Protein AF-A0A9X3TE44-F1 (afdb_monomer_lite)

pLDDT: mean 90.13, s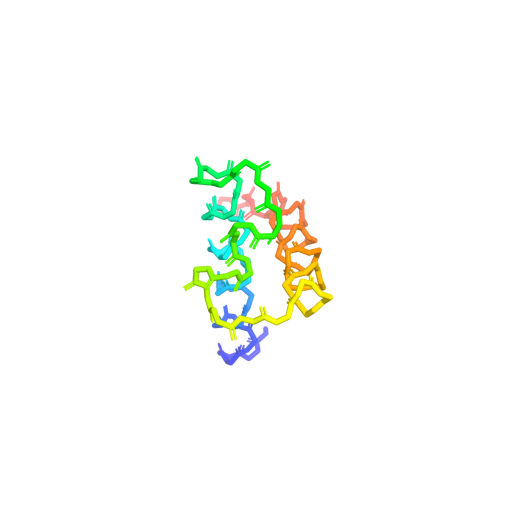td 15.86, range [38.28, 98.62]

Sequence (60 aa):
MSEMVNAITTRLNDLYIQYYNDFLSVDAFARYHGLSIEDMQKLIDLGRHVNHNSLWKEDK

Foldseek 3Di:
DDPVVVVLLVVLQVLLVCCVPPHPDLVVSCVVVVHDSVVSVVSNVSNVVSNVVVVPPPDD

Secondary structure (DSSP, 8-state):
--HHHHHHHHHHHHHHHHHHHH-S-HHHHHHHHT--HHHHHHHHHHHHHHHHHHTT----

Radius of gyration: 12.53 Å; chains: 1; bounding box: 32×16×39 Å

Structure (mmCIF, N/CA/C/O backbone):
data_AF-A0A9X3TE44-F1
#
_entry.id   AF-A0A9X3TE44-F1
#
loop_
_atom_site.group_PDB
_atom_site.id
_atom_site.type_symbol
_atom_site.label_atom_id
_atom_site.label_alt_id
_atom_site.label_comp_id
_atom_site.label_asym_id
_atom_site.label_entity_id
_atom_site.label_seq_id
_atom_site.pdbx_PDB_ins_code
_atom_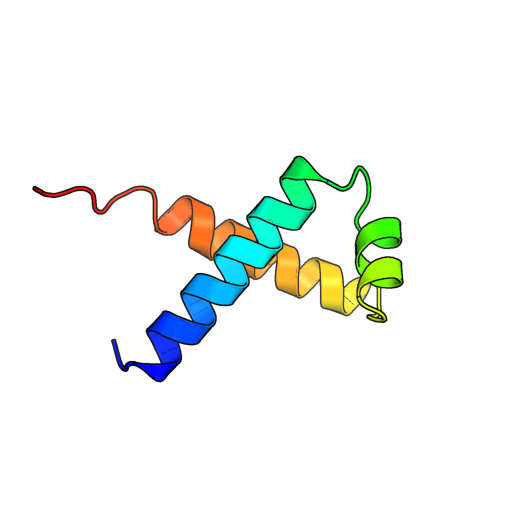site.Cartn_x
_atom_site.Cartn_y
_atom_site.Cartn_z
_atom_site.occupancy
_atom_site.B_iso_or_equiv
_atom_site.auth_seq_id
_atom_site.auth_comp_id
_atom_site.auth_asym_id
_atom_site.auth_atom_id
_atom_site.pdbx_PDB_model_num
ATOM 1 N N . MET A 1 1 ? 20.200 -1.986 -10.277 1.00 62.44 1 MET A N 1
ATOM 2 C CA . MET A 1 1 ? 19.714 -2.225 -8.899 1.00 62.44 1 MET A CA 1
ATOM 3 C C . MET A 1 1 ? 19.962 -3.685 -8.558 1.00 62.44 1 MET A C 1
ATOM 5 O O . MET A 1 1 ? 19.922 -4.491 -9.479 1.00 62.44 1 MET A O 1
ATOM 9 N N . SER A 1 2 ? 20.282 -4.025 -7.304 1.00 85.25 2 SER A N 1
ATOM 10 C CA . SER A 1 2 ? 20.427 -5.437 -6.912 1.00 85.25 2 SER A CA 1
ATOM 11 C C . SER A 1 2 ? 19.066 -6.144 -6.937 1.00 85.25 2 SER A C 1
ATOM 13 O O . SER A 1 2 ? 18.032 -5.492 -6.785 1.00 85.25 2 SER A O 1
ATOM 15 N N . GLU A 1 3 ? 19.054 -7.468 -7.113 1.00 88.31 3 GLU A N 1
ATOM 16 C CA . GLU A 1 3 ? 17.820 -8.276 -7.162 1.00 88.31 3 GLU A CA 1
ATOM 17 C C . GLU A 1 3 ? 16.920 -8.046 -5.942 1.00 88.31 3 GLU A C 1
ATOM 19 O O . GLU A 1 3 ? 15.704 -7.910 -6.066 1.00 88.31 3 GLU A O 1
ATOM 24 N N . MET A 1 4 ? 17.532 -7.905 -4.764 1.00 88.75 4 MET A N 1
ATOM 25 C CA . MET A 1 4 ? 16.828 -7.607 -3.519 1.00 88.75 4 MET A CA 1
ATOM 26 C C . MET A 1 4 ? 16.075 -6.273 -3.580 1.00 88.75 4 MET A C 1
ATOM 28 O O . MET A 1 4 ? 14.937 -6.191 -3.125 1.00 88.75 4 MET A O 1
ATOM 32 N N . VAL A 1 5 ? 16.684 -5.233 -4.158 1.00 87.75 5 VAL A N 1
ATOM 33 C CA . VAL A 1 5 ? 16.041 -3.918 -4.279 1.00 87.75 5 VAL A CA 1
ATOM 34 C C . VAL A 1 5 ? 14.833 -4.004 -5.211 1.00 87.75 5 VAL A C 1
ATOM 36 O O . VAL A 1 5 ? 13.776 -3.496 -4.852 1.00 87.75 5 VAL A O 1
ATOM 39 N N . ASN A 1 6 ? 14.943 -4.719 -6.335 1.00 89.25 6 ASN A N 1
ATOM 40 C CA . ASN A 1 6 ? 13.817 -4.921 -7.255 1.00 89.25 6 ASN A CA 1
ATOM 41 C C . ASN A 1 6 ? 12.656 -5.694 -6.602 1.00 89.25 6 ASN A C 1
ATOM 43 O O . ASN A 1 6 ? 11.486 -5.377 -6.820 1.00 89.25 6 ASN A O 1
ATOM 47 N N . ALA A 1 7 ? 12.962 -6.704 -5.783 1.00 92.12 7 ALA A N 1
ATOM 48 C CA . ALA A 1 7 ? 11.939 -7.461 -5.065 1.00 92.12 7 ALA A CA 1
ATOM 49 C C . ALA A 1 7 ? 11.198 -6.591 -4.036 1.00 92.12 7 ALA A C 1
ATOM 51 O O . ALA A 1 7 ? 9.980 -6.696 -3.889 1.00 92.12 7 ALA A O 1
ATOM 52 N N . ILE A 1 8 ? 11.921 -5.710 -3.337 1.00 94.00 8 ILE A N 1
ATOM 53 C CA . ILE A 1 8 ? 11.331 -4.780 -2.367 1.00 94.00 8 ILE A CA 1
ATOM 54 C C . ILE A 1 8 ? 10.457 -3.741 -3.074 1.00 94.00 8 ILE A C 1
ATOM 56 O O . ILE A 1 8 ? 9.328 -3.517 -2.642 1.00 94.00 8 ILE A O 1
ATOM 60 N N . THR A 1 9 ? 10.932 -3.135 -4.165 1.00 93.75 9 THR A N 1
ATOM 61 C CA . THR A 1 9 ? 10.144 -2.138 -4.908 1.00 93.75 9 THR A CA 1
ATOM 62 C C . THR A 1 9 ? 8.873 -2.748 -5.492 1.00 93.75 9 THR A C 1
ATOM 64 O O . THR A 1 9 ? 7.812 -2.142 -5.375 1.00 93.75 9 THR A O 1
ATOM 67 N N . THR A 1 10 ? 8.946 -3.969 -6.031 1.00 94.81 10 THR A N 1
ATOM 68 C CA . THR A 1 10 ? 7.764 -4.698 -6.526 1.00 94.81 10 THR A CA 1
ATOM 69 C C . THR A 1 10 ? 6.741 -4.903 -5.409 1.00 94.81 10 THR A C 1
ATOM 71 O O . THR A 1 10 ? 5.585 -4.522 -5.555 1.00 94.81 10 THR A O 1
ATOM 74 N N . ARG A 1 11 ? 7.175 -5.389 -4.237 1.00 96.62 11 ARG A N 1
ATOM 75 C CA . ARG A 1 11 ? 6.283 -5.589 -3.082 1.00 96.62 11 ARG A CA 1
ATOM 76 C C . ARG A 1 11 ? 5.630 -4.299 -2.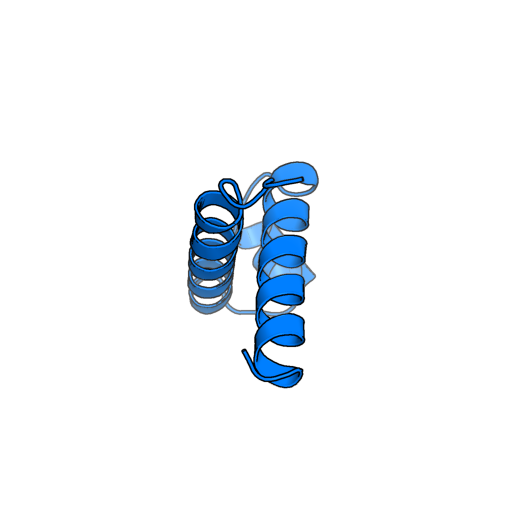592 1.00 96.62 11 ARG A C 1
ATOM 78 O O . ARG A 1 11 ? 4.460 -4.317 -2.230 1.00 96.62 11 ARG A O 1
ATOM 85 N N . LEU A 1 12 ? 6.370 -3.191 -2.568 1.00 96.94 12 LEU A N 1
ATOM 86 C CA . LEU A 1 12 ? 5.829 -1.888 -2.174 1.00 96.94 12 LEU A CA 1
ATOM 87 C C . LEU A 1 12 ? 4.788 -1.378 -3.180 1.00 96.94 12 LEU A C 1
ATOM 89 O O . LEU A 1 12 ? 3.760 -0.840 -2.774 1.00 96.94 12 LEU A O 1
ATOM 93 N N . ASN A 1 13 ? 5.031 -1.573 -4.477 1.00 96.69 13 ASN A N 1
ATOM 94 C CA . ASN A 1 13 ? 4.073 -1.230 -5.522 1.00 96.69 13 ASN A CA 1
ATOM 95 C C . ASN A 1 13 ? 2.787 -2.064 -5.408 1.00 96.69 13 ASN A C 1
ATOM 97 O O . ASN A 1 13 ? 1.695 -1.501 -5.408 1.00 96.69 13 ASN A O 1
ATOM 101 N N . ASP A 1 14 ? 2.916 -3.381 -5.244 1.00 97.50 14 ASP A N 1
ATOM 102 C CA . ASP A 1 14 ? 1.772 -4.290 -5.121 1.00 97.50 14 ASP A CA 1
ATOM 103 C C . ASP A 1 14 ? 0.940 -3.982 -3.870 1.00 97.50 14 ASP A C 1
ATOM 105 O O . ASP A 1 14 ? -0.289 -3.948 -3.933 1.00 97.50 14 ASP A O 1
ATOM 109 N N . LEU A 1 15 ? 1.601 -3.676 -2.747 1.00 98.25 15 LEU A N 1
ATOM 110 C CA . LEU A 1 15 ? 0.933 -3.257 -1.514 1.00 98.2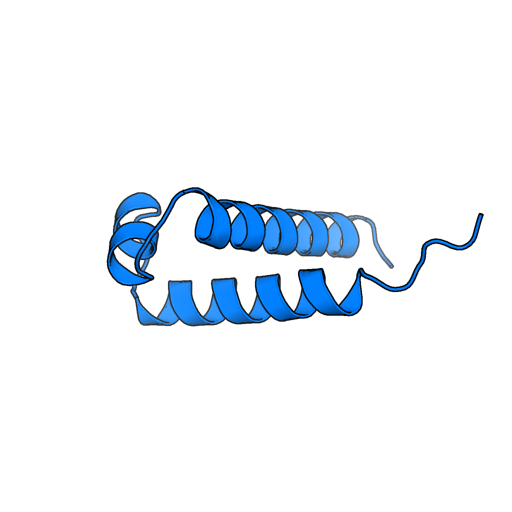5 15 LEU A CA 1
ATOM 111 C C . LEU A 1 15 ? 0.112 -1.975 -1.725 1.00 98.25 15 LEU A C 1
ATOM 113 O O . LEU A 1 15 ? -1.025 -1.887 -1.264 1.00 98.25 15 LEU A O 1
ATOM 117 N N . TYR A 1 16 ? 0.669 -0.987 -2.434 1.00 98.25 16 TYR A N 1
ATOM 118 C CA . TYR A 1 16 ? -0.040 0.255 -2.744 1.00 98.25 16 TYR A CA 1
ATOM 119 C C . TYR A 1 16 ? -1.237 0.027 -3.674 1.00 98.25 16 TYR A C 1
ATOM 121 O O . TYR A 1 16 ? -2.305 0.591 -3.437 1.00 98.25 16 TYR A O 1
ATOM 129 N N . ILE A 1 17 ? -1.084 -0.819 -4.698 1.00 97.94 17 ILE A N 1
ATOM 130 C CA . ILE A 1 17 ? -2.178 -1.180 -5.610 1.00 97.94 17 ILE A CA 1
ATOM 131 C C . ILE A 1 17 ? -3.301 -1.885 -4.844 1.00 97.94 17 ILE A C 1
ATOM 133 O O . ILE A 1 17 ? -4.466 -1.537 -5.025 1.00 97.94 17 ILE A O 1
ATOM 137 N N . GLN A 1 18 ? -2.966 -2.821 -3.951 1.00 98.44 18 GLN A N 1
ATOM 138 C CA . GLN A 1 18 ? -3.952 -3.497 -3.109 1.00 98.44 18 GLN A CA 1
ATOM 139 C C . GLN A 1 18 ? -4.703 -2.502 -2.220 1.00 98.44 18 GLN A C 1
ATOM 141 O O . GLN A 1 18 ? -5.930 -2.528 -2.170 1.00 98.44 18 GLN A O 1
ATOM 146 N N . TYR A 1 19 ? -3.981 -1.599 -1.548 1.00 98.56 19 TYR A N 1
ATOM 147 C CA . TYR A 1 19 ? -4.605 -0.550 -0.743 1.00 98.56 19 TYR A CA 1
ATOM 148 C C . TYR A 1 19 ? -5.591 0.280 -1.571 1.00 98.56 19 TYR A C 1
ATOM 150 O O . TYR A 1 19 ? -6.731 0.468 -1.159 1.00 98.56 19 TYR A O 1
ATOM 158 N N . TYR A 1 20 ? -5.155 0.756 -2.740 1.00 97.81 20 TYR A N 1
ATOM 159 C CA . TYR A 1 20 ? -5.946 1.643 -3.589 1.00 97.81 20 TYR A CA 1
ATOM 160 C C . TYR A 1 20 ? -7.198 0.967 -4.166 1.00 97.81 20 TYR A C 1
ATOM 162 O O . TYR A 1 20 ? -8.233 1.619 -4.297 1.00 97.81 20 TYR A O 1
ATOM 170 N N . ASN A 1 21 ? -7.111 -0.322 -4.502 1.00 98.00 21 ASN A N 1
ATOM 171 C CA . ASN A 1 21 ? -8.204 -1.049 -5.145 1.00 98.00 21 ASN A CA 1
ATOM 172 C C . ASN A 1 21 ? -9.196 -1.660 -4.151 1.00 98.00 21 ASN A C 1
ATOM 174 O O . ASN A 1 21 ? -10.400 -1.635 -4.402 1.00 98.00 21 ASN A O 1
ATOM 178 N N . ASP A 1 22 ? -8.703 -2.204 -3.036 1.00 98.44 22 ASP A N 1
ATOM 179 C CA . ASP A 1 22 ? -9.499 -3.103 -2.193 1.00 98.44 22 ASP A CA 1
ATOM 180 C C . ASP A 1 22 ? -9.935 -2.460 -0.866 1.00 98.44 22 ASP A C 1
ATOM 182 O O . ASP A 1 22 ? -10.786 -3.010 -0.162 1.00 98.44 22 ASP A O 1
ATOM 186 N N . PHE A 1 23 ? -9.375 -1.301 -0.493 1.00 98.19 23 PHE A N 1
ATOM 187 C CA . PHE A 1 23 ? -9.590 -0.700 0.824 1.00 98.19 23 PHE A CA 1
ATOM 188 C C . PHE A 1 23 ? -9.987 0.777 0.752 1.00 98.19 23 PHE A C 1
ATOM 190 O O . PHE A 1 23 ? -9.398 1.588 0.048 1.00 98.19 23 PHE A O 1
ATOM 197 N N . LEU A 1 24 ? -10.979 1.151 1.567 1.00 95.44 24 LEU A N 1
ATOM 198 C CA . LEU A 1 24 ? -11.455 2.536 1.691 1.00 95.44 24 LEU A CA 1
ATOM 199 C C . LEU A 1 24 ? -10.727 3.335 2.783 1.00 95.44 24 LEU A C 1
ATOM 201 O O . LEU A 1 24 ? -10.896 4.551 2.869 1.00 95.44 24 LEU A O 1
ATOM 205 N N . SER A 1 25 ? -9.962 2.674 3.659 1.00 98.06 25 SER A N 1
ATOM 206 C CA . SER A 1 25 ? -9.244 3.338 4.749 1.00 98.06 25 SER A CA 1
ATOM 207 C C . SER A 1 25 ? -7.960 2.616 5.150 1.00 98.06 25 SER A C 1
ATOM 209 O O . SER A 1 25 ? -7.865 1.387 5.112 1.00 98.06 25 SER A O 1
ATOM 211 N N . VAL A 1 26 ? -6.980 3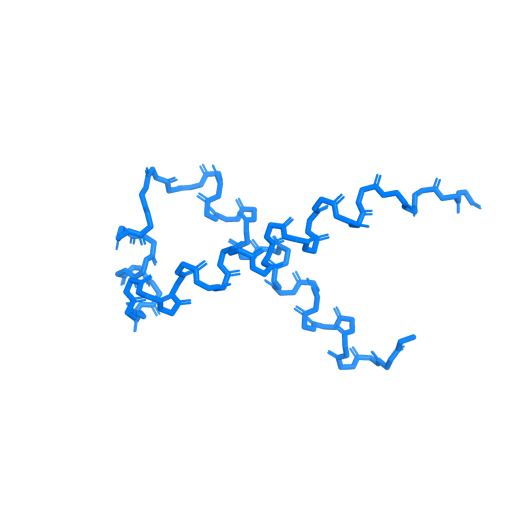.404 5.599 1.00 98.50 26 VAL A N 1
ATOM 212 C CA . VAL A 1 26 ? -5.693 2.916 6.124 1.00 98.50 26 VAL A CA 1
ATOM 213 C C . VAL A 1 26 ? -5.899 2.033 7.350 1.00 98.50 26 VAL A C 1
ATOM 215 O O . VAL A 1 26 ? -5.222 1.029 7.504 1.00 98.50 26 VAL A O 1
ATOM 218 N N . ASP A 1 27 ? -6.872 2.365 8.195 1.00 98.62 27 ASP A N 1
ATOM 219 C CA . ASP A 1 27 ? -7.220 1.601 9.394 1.00 98.62 27 ASP A CA 1
ATOM 220 C C . ASP A 1 27 ? -7.739 0.187 9.065 1.00 98.62 27 ASP A C 1
ATOM 222 O O . ASP A 1 27 ? -7.290 -0.796 9.658 1.00 98.62 27 ASP A O 1
ATOM 226 N N . ALA A 1 28 ? -8.624 0.047 8.069 1.00 98.38 28 ALA A N 1
ATOM 227 C CA . ALA A 1 28 ? -9.079 -1.268 7.616 1.00 98.38 28 ALA A CA 1
ATOM 228 C C . ALA A 1 28 ? -7.932 -2.089 7.006 1.00 98.38 28 ALA A C 1
ATOM 230 O O . ALA A 1 28 ? -7.818 -3.284 7.281 1.00 98.38 28 ALA A O 1
ATOM 231 N N . PHE A 1 29 ? -7.060 -1.439 6.233 1.00 98.62 29 PHE A N 1
ATOM 232 C CA . PHE A 1 29 ? -5.913 -2.093 5.612 1.00 98.62 29 PHE A CA 1
ATOM 233 C C . PHE A 1 29 ? -4.849 -2.515 6.636 1.00 98.62 29 PHE A C 1
ATOM 235 O O . PHE A 1 29 ? -4.341 -3.633 6.584 1.00 98.62 29 PHE A O 1
ATOM 242 N N . ALA A 1 30 ? -4.570 -1.665 7.626 1.00 98.62 30 ALA A N 1
ATOM 243 C CA . ALA A 1 30 ? -3.667 -1.959 8.734 1.00 98.62 30 ALA A CA 1
ATOM 244 C C . ALA A 1 30 ? -4.163 -3.159 9.551 1.00 98.62 30 ALA A C 1
ATOM 246 O O . ALA A 1 30 ? -3.394 -4.086 9.801 1.00 98.62 30 ALA A O 1
ATOM 247 N N . ARG A 1 31 ? -5.465 -3.202 9.882 1.00 98.50 31 ARG A N 1
ATOM 248 C CA . ARG A 1 31 ? -6.081 -4.360 10.551 1.00 98.50 31 ARG A CA 1
ATOM 249 C C . ARG A 1 31 ? -5.966 -5.641 9.732 1.00 98.50 31 ARG A C 1
ATOM 251 O O . ARG A 1 31 ? -5.644 -6.678 10.303 1.00 98.50 31 ARG A O 1
ATOM 258 N N . TYR A 1 32 ? -6.223 -5.574 8.425 1.00 98.31 32 TYR A N 1
ATOM 259 C CA . TYR A 1 32 ? -6.137 -6.734 7.533 1.00 98.31 32 TYR A CA 1
ATOM 260 C C . TYR A 1 32 ? -4.728 -7.348 7.514 1.00 98.31 32 TYR A C 1
ATOM 262 O O . TYR A 1 32 ? -4.587 -8.567 7.534 1.00 98.31 32 TYR A O 1
ATOM 270 N N . HIS A 1 33 ? -3.690 -6.508 7.550 1.00 97.88 33 HIS A N 1
ATOM 271 C CA . HIS A 1 33 ? -2.286 -6.938 7.567 1.00 97.88 33 HIS A CA 1
ATOM 272 C C . HIS A 1 33 ? -1.698 -7.142 8.972 1.00 97.88 33 HIS A C 1
ATOM 274 O O . HIS A 1 33 ? -0.532 -7.512 9.095 1.00 97.88 33 HIS A O 1
ATOM 280 N N . GLY A 1 34 ? -2.468 -6.908 10.039 1.00 98.38 34 GLY A N 1
ATOM 281 C CA . GLY A 1 34 ? -1.986 -7.032 11.419 1.00 98.38 34 GLY A CA 1
ATOM 282 C C . GLY A 1 34 ? -0.903 -6.013 11.798 1.00 98.38 34 GLY A C 1
ATOM 283 O O . GLY A 1 34 ? -0.041 -6.315 12.622 1.00 98.38 34 GLY A O 1
ATOM 284 N N . LEU A 1 35 ? -0.931 -4.822 11.195 1.00 98.31 35 LEU A N 1
ATOM 285 C CA . LEU A 1 35 ? 0.031 -3.743 11.425 1.00 98.31 35 LEU A CA 1
ATOM 286 C C . LEU A 1 35 ? -0.600 -2.572 12.181 1.00 98.31 35 LEU A C 1
ATOM 288 O O . LEU A 1 35 ? -1.820 -2.397 12.209 1.00 98.31 35 LEU A O 1
ATOM 292 N N . SER A 1 36 ? 0.250 -1.738 12.782 1.00 98.62 36 SER A N 1
ATOM 293 C CA . SER A 1 36 ? -0.192 -0.448 13.307 1.00 98.62 36 SER A CA 1
ATOM 294 C C . SER A 1 36 ? -0.632 0.467 12.153 1.00 98.62 36 SER A C 1
ATOM 296 O O . SER A 1 36 ? -0.131 0.363 11.030 1.00 98.62 36 SER A O 1
ATOM 298 N N . ILE A 1 37 ? -1.560 1.392 12.426 1.00 98.56 37 ILE A N 1
ATOM 299 C CA . ILE A 1 37 ? -1.985 2.396 11.435 1.00 98.56 37 ILE A CA 1
ATOM 300 C C . ILE A 1 37 ? -0.784 3.242 10.990 1.00 98.56 37 ILE A C 1
ATOM 302 O O . ILE A 1 37 ? -0.653 3.548 9.808 1.00 98.56 37 ILE A O 1
ATOM 306 N N . GLU A 1 38 ? 0.109 3.584 11.924 1.00 98.56 38 GLU A N 1
ATOM 307 C CA . GLU A 1 38 ? 1.300 4.390 11.648 1.00 98.56 38 GLU A CA 1
ATOM 308 C C . GLU A 1 38 ? 2.260 3.683 10.680 1.00 98.56 38 GLU A C 1
ATOM 310 O O . GLU A 1 38 ? 2.704 4.283 9.700 1.00 98.56 38 GLU A O 1
ATOM 315 N N . ASP A 1 39 ? 2.558 2.404 10.916 1.00 98.62 39 ASP A N 1
ATOM 316 C CA . ASP A 1 39 ? 3.455 1.643 10.043 1.00 98.62 39 ASP A CA 1
ATOM 317 C C . ASP A 1 39 ? 2.820 1.393 8.679 1.00 98.62 39 ASP A C 1
ATOM 319 O O . ASP A 1 39 ? 3.488 1.529 7.652 1.00 98.62 39 ASP A O 1
ATOM 323 N N . MET A 1 40 ? 1.517 1.100 8.645 1.00 98.62 40 MET A N 1
ATOM 324 C CA . MET A 1 40 ? 0.808 0.926 7.383 1.00 98.62 40 MET A CA 1
ATOM 325 C C . MET A 1 40 ? 0.800 2.214 6.555 1.00 98.62 40 MET A C 1
ATOM 327 O O . MET A 1 40 ? 1.036 2.166 5.350 1.00 98.62 40 MET A O 1
ATOM 331 N N . GLN A 1 41 ? 0.601 3.373 7.189 1.00 98.62 41 GLN A N 1
ATOM 332 C CA . GLN A 1 41 ? 0.670 4.664 6.506 1.00 98.62 41 GLN A CA 1
ATOM 333 C C . GLN A 1 41 ? 2.042 4.871 5.847 1.00 98.62 41 GLN A C 1
ATOM 335 O O . GLN A 1 41 ? 2.107 5.195 4.662 1.00 98.62 41 GLN A O 1
ATOM 340 N N . LYS A 1 42 ? 3.137 4.593 6.569 1.00 98.50 42 LYS A N 1
ATOM 341 C CA . LYS A 1 42 ? 4.503 4.683 6.019 1.00 98.50 42 LYS A CA 1
ATOM 342 C C . LYS A 1 42 ? 4.694 3.756 4.817 1.00 98.50 42 LYS A C 1
ATOM 344 O O . LYS A 1 42 ? 5.280 4.164 3.816 1.00 98.50 42 LYS A O 1
ATOM 349 N N . LEU A 1 43 ? 4.199 2.519 4.891 1.00 98.44 43 LEU A N 1
ATOM 350 C CA . LEU A 1 43 ? 4.306 1.552 3.795 1.00 98.44 43 LEU A CA 1
ATOM 351 C C . LEU A 1 43 ? 3.492 1.969 2.565 1.00 98.44 43 LEU A C 1
ATOM 353 O O . LEU A 1 43 ? 3.997 1.866 1.447 1.00 98.44 43 LEU A O 1
ATOM 357 N N . ILE A 1 44 ? 2.273 2.481 2.760 1.00 98.38 44 ILE A N 1
ATOM 358 C CA . ILE A 1 44 ? 1.446 3.038 1.681 1.00 98.38 44 ILE A CA 1
ATOM 359 C C . ILE A 1 44 ? 2.165 4.214 1.021 1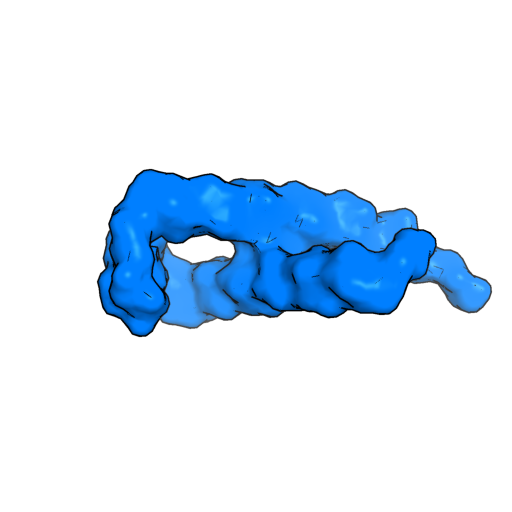.00 98.38 44 ILE A C 1
ATOM 361 O O . ILE A 1 44 ? 2.186 4.289 -0.204 1.00 98.38 44 ILE A O 1
ATOM 365 N N . ASP A 1 45 ? 2.773 5.115 1.795 1.00 98.06 45 ASP A N 1
ATOM 366 C CA . ASP A 1 45 ? 3.468 6.285 1.251 1.00 98.06 45 ASP A CA 1
ATOM 367 C C . ASP A 1 45 ? 4.720 5.893 0.451 1.00 98.06 45 ASP A C 1
ATOM 369 O O . ASP A 1 45 ? 4.955 6.428 -0.636 1.00 98.06 45 ASP A O 1
ATOM 373 N N . LEU A 1 46 ? 5.483 4.901 0.925 1.00 97.38 46 LEU A N 1
ATOM 374 C CA . LEU A 1 46 ? 6.599 4.320 0.170 1.00 97.38 46 LEU A CA 1
ATOM 375 C C . LEU A 1 46 ? 6.115 3.638 -1.115 1.00 97.38 46 LEU A C 1
ATOM 377 O O . LEU A 1 46 ? 6.681 3.867 -2.184 1.00 97.38 46 LEU A O 1
ATOM 381 N N . GLY A 1 47 ? 5.054 2.836 -1.032 1.00 96.88 47 GLY A N 1
ATOM 382 C CA . GLY A 1 47 ? 4.447 2.179 -2.187 1.00 96.88 47 GLY A CA 1
ATOM 383 C C . GLY A 1 47 ? 3.896 3.173 -3.206 1.00 96.88 47 GLY A C 1
ATOM 384 O O . GLY A 1 47 ? 4.139 3.021 -4.400 1.00 96.88 47 GLY A O 1
ATOM 385 N N . ARG A 1 48 ? 3.264 4.257 -2.745 1.00 96.62 48 ARG A N 1
ATOM 386 C CA . ARG A 1 48 ? 2.812 5.378 -3.577 1.00 96.62 48 ARG A CA 1
ATOM 387 C C . ARG A 1 48 ? 3.985 6.038 -4.288 1.00 96.62 48 ARG A C 1
ATOM 389 O O . ARG A 1 48 ? 3.875 6.330 -5.477 1.00 96.62 48 ARG A O 1
ATOM 396 N N . HIS A 1 49 ? 5.084 6.287 -3.578 1.00 95.19 49 HIS A N 1
ATOM 397 C CA . HIS A 1 49 ? 6.288 6.873 -4.162 1.00 95.19 49 HIS A CA 1
ATOM 398 C C . HIS A 1 49 ? 6.877 5.963 -5.245 1.00 95.19 49 HIS A C 1
ATOM 400 O O . HIS A 1 49 ? 7.188 6.437 -6.334 1.00 95.19 49 HIS A O 1
ATOM 406 N N . VAL A 1 50 ? 6.977 4.655 -4.983 1.00 93.56 50 VAL A N 1
ATOM 407 C CA . VAL A 1 50 ? 7.432 3.677 -5.980 1.00 93.56 50 VAL A CA 1
ATOM 408 C C . VAL A 1 50 ? 6.485 3.643 -7.175 1.00 93.56 50 VAL A C 1
ATOM 410 O O . VAL A 1 50 ? 6.957 3.770 -8.299 1.00 93.56 50 VAL A O 1
ATOM 413 N N . ASN A 1 51 ? 5.176 3.524 -6.961 1.00 93.69 51 ASN A N 1
ATOM 414 C CA . ASN A 1 51 ? 4.184 3.439 -8.031 1.00 93.69 51 ASN A CA 1
ATOM 415 C C . ASN A 1 51 ? 4.247 4.664 -8.958 1.00 93.69 51 ASN A C 1
ATOM 417 O O . ASN A 1 51 ? 4.402 4.510 -10.165 1.00 93.69 51 ASN A O 1
ATOM 421 N N . HIS A 1 52 ? 4.250 5.879 -8.403 1.00 89.69 52 HIS A N 1
ATOM 422 C CA . HIS A 1 52 ? 4.243 7.104 -9.209 1.00 89.69 52 HIS A CA 1
ATOM 423 C C . HIS A 1 52 ? 5.595 7.459 -9.836 1.00 89.69 52 HIS A C 1
ATOM 425 O O . HIS A 1 52 ? 5.619 8.126 -10.867 1.00 89.69 52 HIS A O 1
ATOM 431 N N . ASN A 1 53 ? 6.711 6.993 -9.269 1.00 84.75 53 ASN A N 1
ATOM 432 C CA . ASN A 1 53 ? 8.039 7.184 -9.865 1.00 84.75 53 ASN A CA 1
ATOM 433 C C . ASN A 1 53 ? 8.462 6.031 -10.786 1.00 84.75 53 ASN A C 1
ATOM 435 O O . ASN A 1 53 ? 9.415 6.178 -11.549 1.00 84.75 53 ASN A O 1
ATOM 439 N N . SER A 1 54 ? 7.751 4.899 -10.754 1.00 65.94 54 SER A N 1
ATOM 440 C CA . SER A 1 54 ? 7.906 3.808 -11.729 1.00 65.94 54 SER A CA 1
ATOM 441 C C . SER A 1 54 ? 7.155 4.094 -13.035 1.00 65.94 54 SER A C 1
ATOM 443 O O . SER A 1 54 ? 7.488 3.506 -14.059 1.00 65.94 54 SER A O 1
ATOM 445 N N . LEU A 1 55 ? 6.204 5.041 -13.032 1.00 53.59 55 LEU A N 1
ATOM 446 C CA . LEU A 1 55 ? 5.392 5.443 -14.193 1.00 53.59 55 LEU A CA 1
ATOM 447 C C . LEU A 1 55 ? 6.163 6.175 -15.315 1.00 53.59 55 LEU A C 1
ATOM 449 O O . LEU A 1 55 ? 5.540 6.717 -16.222 1.00 53.59 55 LEU A O 1
ATOM 453 N N . TRP A 1 56 ? 7.501 6.175 -15.311 1.00 44.91 56 TRP A N 1
ATOM 454 C CA . TRP A 1 56 ? 8.307 6.712 -16.417 1.00 44.91 56 TRP A CA 1
ATOM 455 C C . TRP A 1 56 ? 9.588 5.901 -16.677 1.00 44.91 56 TRP A C 1
ATOM 457 O O . TRP A 1 56 ? 10.697 6.427 -16.633 1.00 44.91 56 TRP A O 1
ATOM 467 N N . LYS A 1 57 ? 9.432 4.600 -16.953 1.00 48.72 57 LYS A N 1
ATOM 468 C CA . LYS A 1 57 ? 10.348 3.826 -17.816 1.00 48.72 57 LYS A CA 1
ATOM 469 C C . LYS A 1 57 ? 9.582 2.776 -18.624 1.00 48.72 57 LYS A C 1
ATOM 471 O O . LYS A 1 57 ? 9.872 1.588 -18.548 1.00 48.72 57 LYS A O 1
ATOM 476 N N . GLU A 1 58 ? 8.619 3.221 -19.422 1.00 51.91 58 GLU A N 1
ATOM 477 C CA . GLU A 1 58 ? 8.439 2.581 -20.724 1.00 51.91 58 GLU A CA 1
ATOM 478 C C . GLU A 1 58 ? 9.371 3.296 -21.700 1.00 51.91 58 GLU A C 1
ATOM 480 O O . GLU A 1 58 ? 8.998 4.296 -22.300 1.00 51.91 58 GLU A O 1
ATOM 485 N N . ASP A 1 59 ? 10.589 2.784 -21.845 1.00 46.19 59 ASP A N 1
ATOM 486 C CA . ASP A 1 59 ? 11.316 2.924 -23.101 1.00 46.19 59 ASP A CA 1
ATOM 487 C C . ASP A 1 59 ? 11.568 1.507 -23.621 1.00 46.19 59 ASP A C 1
ATOM 489 O O . ASP A 1 59 ? 12.390 0.764 -23.088 1.00 46.19 59 ASP A O 1
ATOM 493 N N . LYS A 1 60 ? 10.694 1.164 -24.572 1.00 38.28 60 LYS A N 1
ATOM 494 C CA . LYS A 1 60 ? 10.773 0.204 -25.684 1.00 38.28 60 LYS A CA 1
ATOM 495 C C . LYS A 1 60 ? 12.033 -0.648 -25.829 1.00 38.28 60 LYS A C 1
ATOM 497 O O . LYS A 1 60 ? 13.140 -0.074 -25.910 1.00 38.28 60 LYS A O 1
#